Protein AF-A0A661DAS6-F1 (afdb_monomer_lite)

Sequence (76 aa):
MKLYYVVYLLLAAFFSSCSSSPDGESSFSFWETSEGVGVLEGDDPVLYYQKTTKSPNGEFFMNNYIHPLYSLEGDT

Foldseek 3Di:
DDPVVVVVVVVVVVVVPPPPPPPPQQDWDWDDDPQWIWIDRNNHTFWTAGQDFDDPPNDDTDHGDIDGCDDPVDDD

Radius of gyration: 24.79 Å; chains: 1; bounding box: 42×28×75 Å

Secondary structure (DSSP, 8-state):
--HHHHHHHHHHHHHTT------SS--EEEEE-SSEEEEEETTEEEEEEE-SPP-STT-----S-EEE---TT---

pLDDT: mean 71.71, std 14.8, range [44.41, 93.31]

Structure (mmCIF, N/CA/C/O backbone):
data_AF-A0A661DAS6-F1
#
_entry.id   AF-A0A661DAS6-F1
#
loop_
_atom_site.group_PDB
_atom_site.id
_atom_site.type_symbol
_atom_site.label_atom_id
_atom_site.label_alt_id
_atom_site.label_comp_id
_atom_site.label_asym_id
_atom_site.label_entity_id
_atom_site.label_seq_id
_atom_site.pdbx_PDB_ins_code
_atom_site.Cartn_x
_atom_site.Cartn_y
_atom_site.Cartn_z
_atom_site.occupancy
_atom_site.B_iso_or_equiv
_atom_site.auth_seq_id
_atom_site.auth_comp_id
_atom_site.auth_asym_id
_atom_site.auth_atom_id
_atom_site.pdbx_PDB_model_num
ATOM 1 N N . MET A 1 1 ? 24.738 2.667 -53.885 1.00 61.81 1 MET A N 1
ATOM 2 C CA . MET A 1 1 ? 23.554 3.088 -53.099 1.00 61.81 1 MET A CA 1
ATOM 3 C C . MET A 1 1 ? 23.460 4.602 -53.155 1.00 61.81 1 MET A C 1
ATOM 5 O O . MET A 1 1 ? 24.484 5.251 -52.995 1.00 61.81 1 MET A O 1
ATOM 9 N N . LYS A 1 2 ? 22.293 5.174 -53.467 1.00 87.38 2 LYS A N 1
ATOM 10 C CA . LYS A 1 2 ? 22.148 6.636 -53.585 1.00 87.38 2 LYS A CA 1
ATOM 11 C C . LYS A 1 2 ? 22.225 7.285 -52.192 1.00 87.38 2 LYS A C 1
ATOM 13 O O . LYS A 1 2 ? 21.672 6.732 -51.246 1.00 87.38 2 LYS A O 1
ATOM 18 N N . LEU A 1 3 ? 22.898 8.435 -52.078 1.00 84.00 3 LEU A N 1
ATOM 19 C CA . LEU A 1 3 ? 23.214 9.116 -50.809 1.00 84.00 3 LEU A CA 1
ATOM 20 C C . LEU A 1 3 ? 21.983 9.342 -49.911 1.00 84.00 3 LEU A C 1
ATOM 22 O O . LEU A 1 3 ? 22.072 9.203 -48.696 1.00 84.00 3 LEU A O 1
ATOM 26 N N . TYR A 1 4 ? 20.814 9.594 -50.504 1.00 88.56 4 TYR A N 1
ATOM 27 C CA . TYR A 1 4 ? 19.575 9.783 -49.749 1.00 88.56 4 TYR A CA 1
ATOM 28 C C . TYR A 1 4 ? 19.118 8.527 -48.993 1.00 88.56 4 TYR A C 1
ATOM 30 O O . TYR A 1 4 ? 18.506 8.658 -47.942 1.00 88.56 4 TYR A O 1
ATOM 38 N N . TYR A 1 5 ? 19.449 7.314 -49.453 1.00 88.69 5 TYR A N 1
ATOM 39 C CA . TYR A 1 5 ? 19.125 6.094 -48.702 1.00 88.69 5 TYR A CA 1
ATOM 40 C C . TYR A 1 5 ? 19.895 6.019 -47.388 1.00 88.69 5 TYR A C 1
ATOM 42 O O . TYR A 1 5 ? 19.337 5.575 -46.395 1.00 88.69 5 TYR A O 1
ATOM 50 N N . VAL A 1 6 ? 21.145 6.491 -47.366 1.00 86.00 6 VAL A N 1
ATOM 51 C CA . VAL A 1 6 ? 21.956 6.548 -46.140 1.00 86.00 6 VAL A CA 1
ATOM 52 C C . VAL A 1 6 ? 21.359 7.560 -45.162 1.00 86.00 6 VAL A C 1
ATOM 54 O O . VAL A 1 6 ? 21.260 7.276 -43.975 1.00 86.00 6 VAL A O 1
ATOM 57 N N . VAL A 1 7 ? 20.874 8.698 -45.667 1.00 90.12 7 VAL A N 1
ATOM 58 C CA . VAL A 1 7 ? 20.189 9.716 -44.855 1.00 90.12 7 VAL A CA 1
ATOM 59 C C . VAL A 1 7 ? 18.887 9.176 -44.252 1.00 90.12 7 VAL A C 1
ATOM 61 O O . VAL A 1 7 ? 18.657 9.353 -43.059 1.00 90.12 7 VAL A O 1
ATOM 64 N N . TYR A 1 8 ? 18.066 8.464 -45.031 1.00 90.62 8 TYR A N 1
ATOM 65 C CA . TYR A 1 8 ? 16.845 7.832 -44.513 1.00 90.62 8 TYR A CA 1
ATOM 66 C C . TYR A 1 8 ? 17.136 6.765 -43.453 1.00 90.62 8 TYR A C 1
ATOM 68 O O . TYR A 1 8 ? 16.417 6.679 -42.461 1.00 90.62 8 TYR A O 1
ATOM 76 N N . LEU A 1 9 ? 18.200 5.981 -43.636 1.00 84.75 9 LEU A N 1
ATOM 77 C CA . LEU A 1 9 ? 18.594 4.931 -42.696 1.00 84.75 9 LEU A CA 1
ATOM 78 C C . LEU A 1 9 ? 19.101 5.525 -41.371 1.00 84.75 9 LEU A C 1
ATOM 80 O O . LEU A 1 9 ? 18.744 5.035 -40.303 1.00 84.75 9 LEU A O 1
ATOM 84 N N . LEU A 1 10 ? 19.859 6.626 -41.432 1.00 83.94 10 LEU A N 1
ATOM 85 C CA . LEU A 1 10 ? 20.315 7.356 -40.245 1.00 83.94 10 LEU A CA 1
ATOM 86 C C . LEU A 1 10 ? 19.160 8.028 -39.490 1.00 83.94 10 LEU A C 1
ATOM 88 O O . LEU A 1 10 ? 19.123 7.967 -38.264 1.00 83.94 10 LEU A O 1
ATOM 92 N N . LEU A 1 11 ? 18.190 8.615 -40.200 1.00 82.56 11 LEU A N 1
ATOM 93 C CA . LEU A 1 11 ? 16.988 9.186 -39.581 1.00 82.56 11 LEU A CA 1
ATOM 94 C C . LEU A 1 11 ? 16.143 8.111 -38.886 1.00 82.56 11 LEU A C 1
ATOM 96 O O . LEU A 1 11 ? 15.742 8.304 -37.743 1.00 82.56 11 LEU A O 1
ATOM 100 N N . ALA A 1 12 ? 15.913 6.965 -39.533 1.00 80.25 12 ALA A N 1
ATOM 101 C CA . ALA A 1 12 ? 15.147 5.863 -38.946 1.00 80.25 12 ALA A CA 1
ATOM 102 C C . ALA A 1 12 ? 15.809 5.283 -37.680 1.00 80.25 12 ALA A C 1
ATOM 104 O O . ALA A 1 12 ? 15.116 4.953 -36.717 1.00 80.25 12 ALA A O 1
ATOM 105 N N . ALA A 1 13 ? 17.145 5.210 -37.655 1.00 78.56 13 ALA A N 1
ATOM 106 C CA . ALA A 1 13 ? 17.894 4.784 -36.475 1.00 78.56 13 ALA A CA 1
ATOM 107 C C . ALA A 1 13 ? 17.771 5.788 -35.314 1.00 78.56 13 ALA A C 1
ATOM 109 O O . ALA A 1 13 ? 17.635 5.374 -34.167 1.00 78.56 13 ALA A O 1
ATOM 110 N N . PHE A 1 14 ? 17.741 7.093 -35.608 1.00 76.62 14 PHE A N 1
ATOM 111 C CA . PHE A 1 14 ? 17.626 8.143 -34.591 1.00 76.62 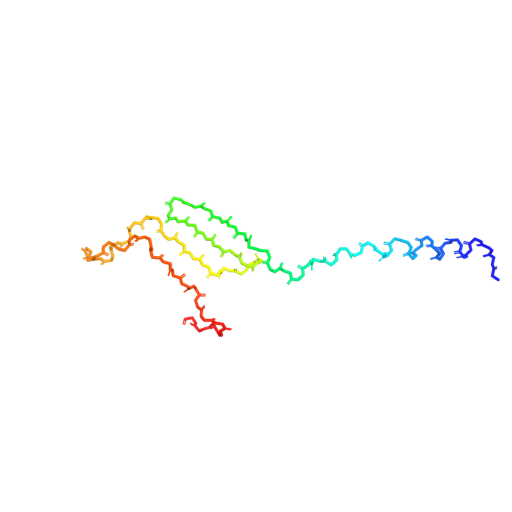14 PHE A CA 1
ATOM 112 C C . PHE A 1 14 ? 16.278 8.115 -33.852 1.00 76.62 14 PHE A C 1
ATOM 114 O O . PHE A 1 14 ? 16.232 8.333 -32.645 1.00 76.62 14 PHE A O 1
ATOM 121 N N . PHE A 1 15 ? 15.183 7.782 -34.546 1.00 67.50 15 PHE A N 1
ATOM 122 C CA . PHE A 1 15 ? 13.856 7.661 -33.924 1.00 67.50 15 PHE A CA 1
ATOM 123 C C . PHE A 1 15 ? 13.675 6.392 -33.075 1.00 67.50 15 PHE A C 1
ATOM 125 O O . PHE A 1 15 ? 12.768 6.350 -32.249 1.00 67.50 15 PHE A O 1
ATOM 132 N N . SER A 1 16 ? 14.525 5.372 -33.239 1.00 64.06 16 SER A N 1
ATOM 133 C CA . SER A 1 16 ? 14.422 4.120 -32.468 1.00 64.06 16 SER A CA 1
ATOM 134 C C . SER A 1 16 ? 15.185 4.146 -31.138 1.00 64.06 16 SER A C 1
ATOM 136 O O . SER A 1 16 ? 15.023 3.236 -30.334 1.00 64.06 16 SER A O 1
ATOM 138 N N . SER A 1 17 ? 16.002 5.172 -30.873 1.00 64.31 17 SER A N 1
ATOM 139 C CA . SER A 1 17 ? 16.814 5.261 -29.646 1.00 64.31 17 SER A CA 1
ATOM 140 C C . SER A 1 17 ? 16.106 5.919 -28.456 1.00 64.31 17 SER A C 1
ATOM 142 O O . SER A 1 17 ? 16.716 6.084 -27.404 1.00 64.31 17 SER A O 1
ATOM 144 N N . CYS A 1 18 ? 14.823 6.260 -28.583 1.00 64.00 18 CYS A N 1
ATOM 145 C CA . CYS A 1 18 ? 14.001 6.762 -27.482 1.00 64.00 18 CYS A CA 1
ATOM 146 C C . CYS A 1 18 ? 13.047 5.678 -26.963 1.00 64.00 18 CYS A C 1
ATOM 148 O O . CYS A 1 18 ? 11.844 5.899 -26.869 1.00 64.00 18 CYS A O 1
ATOM 150 N N . SER A 1 19 ? 13.559 4.494 -26.629 1.00 63.59 19 SER A N 1
ATOM 151 C CA . SER A 1 19 ? 12.852 3.613 -25.702 1.00 63.59 19 SER A CA 1
ATOM 152 C C . SER A 1 19 ? 13.274 4.018 -24.295 1.00 63.59 19 SER A C 1
ATOM 154 O O . SER A 1 19 ? 14.338 3.620 -23.823 1.00 63.59 19 SER A O 1
ATOM 156 N N . SER A 1 20 ? 12.468 4.847 -23.635 1.00 62.25 20 SER A N 1
ATOM 157 C CA . SER A 1 20 ? 12.468 4.885 -22.176 1.00 62.25 20 SER A CA 1
ATOM 158 C C . SER A 1 20 ? 12.120 3.473 -21.717 1.00 62.25 20 SER A C 1
ATOM 160 O O . SER A 1 20 ? 10.956 3.074 -21.780 1.00 62.25 20 SER A O 1
ATOM 162 N N . SER A 1 21 ? 13.129 2.687 -21.347 1.00 60.50 21 SER A N 1
ATOM 163 C CA . SER A 1 21 ? 12.900 1.540 -20.479 1.00 60.50 21 SER A CA 1
ATOM 164 C C . SER A 1 21 ? 12.123 2.092 -19.285 1.00 60.50 21 SER A C 1
ATOM 166 O O . SER A 1 21 ? 12.603 3.058 -18.689 1.00 60.50 21 SER A O 1
ATOM 168 N N . PRO A 1 22 ? 10.919 1.587 -18.965 1.00 61.22 22 PRO A N 1
ATOM 169 C CA . PRO A 1 22 ? 10.382 1.832 -17.642 1.00 61.22 22 PRO A CA 1
ATOM 170 C C . PRO A 1 22 ? 11.440 1.240 -16.721 1.00 61.22 22 PRO A C 1
ATOM 172 O O . PRO A 1 22 ? 11.724 0.043 -16.819 1.00 61.22 22 PRO A O 1
ATOM 175 N N . ASP A 1 23 ? 12.133 2.098 -15.975 1.00 55.31 23 ASP A N 1
ATOM 176 C CA . ASP A 1 23 ? 13.100 1.659 -14.986 1.00 55.31 23 ASP A CA 1
ATOM 177 C C . ASP A 1 23 ? 12.436 0.531 -14.200 1.00 55.31 23 ASP A C 1
ATOM 179 O O . ASP A 1 23 ? 11.322 0.686 -13.702 1.00 55.31 23 ASP A O 1
ATOM 183 N N . GLY A 1 24 ? 13.082 -0.634 -14.159 1.00 56.09 24 GLY A N 1
ATOM 184 C CA . GLY A 1 24 ? 12.614 -1.810 -13.425 1.00 56.09 24 GLY A CA 1
ATOM 185 C C . GLY A 1 24 ? 12.647 -1.613 -11.908 1.00 56.09 24 GLY A C 1
ATOM 186 O O . GLY A 1 24 ? 12.812 -2.582 -11.174 1.00 56.09 24 GLY A O 1
ATOM 187 N N . GLU A 1 25 ? 12.546 -0.369 -11.445 1.00 59.84 25 GLU A N 1
ATOM 188 C CA . GLU A 1 25 ? 12.219 -0.032 -10.077 1.00 59.84 25 GLU A CA 1
ATOM 189 C C . GLU A 1 25 ? 10.704 -0.002 -9.982 1.00 59.84 25 GLU A C 1
ATOM 191 O O . GLU A 1 25 ? 10.028 0.828 -10.592 1.00 59.84 25 GLU A O 1
ATOM 196 N N . SER A 1 26 ? 10.162 -0.958 -9.246 1.00 65.25 26 SER A N 1
ATOM 197 C CA . SER A 1 26 ? 8.744 -1.015 -8.978 1.00 65.25 26 SER A CA 1
ATOM 198 C C . SER A 1 26 ? 8.310 0.262 -8.249 1.00 65.25 26 SER A C 1
ATOM 200 O O . SER A 1 26 ? 8.593 0.503 -7.075 1.00 65.25 26 SER A O 1
ATOM 202 N N . SER A 1 27 ? 7.665 1.164 -8.987 1.00 83.81 27 SER A N 1
ATOM 203 C CA . SER A 1 27 ? 7.219 2.424 -8.412 1.00 83.81 27 SER A CA 1
ATOM 204 C C . SER A 1 27 ? 6.084 2.138 -7.437 1.00 83.81 27 SER A C 1
ATOM 206 O O . SER A 1 27 ? 5.046 1.601 -7.839 1.00 83.81 27 SER A O 1
ATOM 208 N N . PHE A 1 28 ? 6.257 2.529 -6.177 1.00 88.12 28 PHE A N 1
ATOM 209 C CA . PHE A 1 28 ? 5.157 2.494 -5.225 1.00 88.12 28 PHE A CA 1
ATOM 210 C C . PHE A 1 28 ? 4.149 3.597 -5.540 1.00 88.12 28 PHE A C 1
ATOM 212 O O . PHE A 1 28 ? 4.513 4.769 -5.674 1.00 88.12 28 PHE A O 1
ATOM 219 N N . SER A 1 29 ? 2.872 3.232 -5.613 1.00 91.69 29 SER A N 1
ATOM 220 C CA . SER A 1 29 ? 1.765 4.184 -5.687 1.00 91.69 29 SER A CA 1
ATOM 221 C C . SER A 1 29 ? 0.794 3.985 -4.524 1.00 91.69 29 SER A C 1
ATOM 223 O O . SER A 1 29 ? 0.742 2.923 -3.903 1.00 91.69 29 SER A O 1
ATOM 225 N N . PHE A 1 30 ? 0.062 5.044 -4.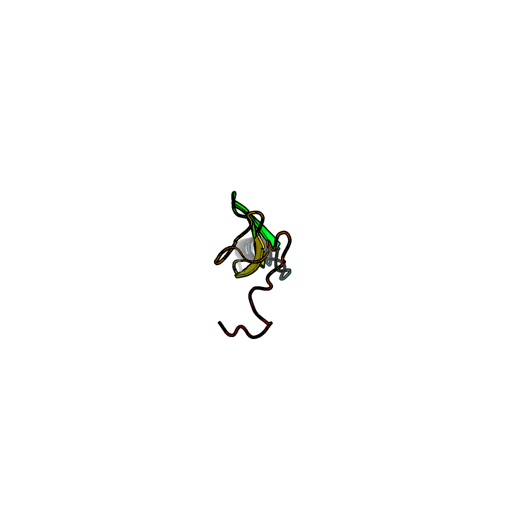179 1.00 92.25 30 PHE A N 1
ATOM 226 C CA . PHE A 1 30 ? -0.790 5.081 -2.993 1.00 92.25 30 PHE A CA 1
ATOM 227 C C . PHE A 1 30 ? -2.183 5.566 -3.359 1.00 92.25 30 PHE A C 1
ATOM 229 O O . PHE A 1 30 ? -2.339 6.502 -4.145 1.00 92.25 30 PHE A O 1
ATOM 236 N N . TRP A 1 31 ? -3.193 4.976 -2.732 1.00 90.69 31 TRP A N 1
ATOM 237 C CA . TRP A 1 31 ? -4.569 5.450 -2.813 1.00 90.69 31 TRP A CA 1
ATOM 238 C C . TRP A 1 31 ? -5.184 5.526 -1.420 1.00 90.69 31 TRP A C 1
ATOM 240 O O . TRP A 1 31 ? -4.863 4.736 -0.533 1.00 90.69 31 TRP A O 1
ATOM 250 N N . GLU A 1 32 ? -6.071 6.496 -1.217 1.00 93.31 32 GLU A N 1
ATOM 251 C CA . GLU A 1 32 ? -6.652 6.791 0.089 1.00 93.31 32 GLU A CA 1
ATOM 252 C C . GLU A 1 32 ? -8.180 6.822 0.027 1.00 93.31 32 GLU A C 1
ATOM 254 O O . GLU A 1 32 ? -8.783 7.316 -0.925 1.00 93.31 32 GLU A O 1
ATOM 259 N N . THR A 1 33 ? -8.804 6.301 1.079 1.00 89.12 33 THR A N 1
ATOM 260 C CA . THR A 1 33 ? -10.250 6.337 1.324 1.00 89.12 33 THR A CA 1
ATOM 261 C C . THR A 1 33 ? -10.521 6.761 2.764 1.00 89.12 33 THR A C 1
ATOM 263 O O . THR A 1 33 ? -9.604 6.838 3.583 1.00 89.12 33 THR A O 1
ATOM 266 N N . SER A 1 34 ? -11.794 6.977 3.108 1.00 87.12 34 SER A N 1
ATOM 267 C CA . SER A 1 34 ? -12.205 7.179 4.504 1.00 87.12 34 SER A CA 1
ATOM 268 C C . SER A 1 34 ? -11.824 6.005 5.411 1.00 87.12 34 SER A C 1
ATOM 270 O O . SER A 1 34 ? -11.607 6.211 6.600 1.00 87.12 34 SER A O 1
ATOM 272 N N . GLU A 1 35 ? -11.713 4.795 4.852 1.00 81.62 35 GLU A N 1
ATOM 273 C CA . GLU A 1 35 ? -11.429 3.574 5.606 1.00 81.62 35 GLU A CA 1
ATOM 274 C C . GLU A 1 35 ? -9.936 3.319 5.850 1.00 81.62 35 GLU A C 1
ATOM 276 O O . GLU A 1 35 ? -9.564 2.661 6.828 1.00 81.62 35 GLU A O 1
ATOM 281 N N . GLY A 1 36 ? -9.060 3.839 4.985 1.00 85.38 36 GLY A N 1
ATOM 282 C CA . GLY A 1 36 ? -7.643 3.491 5.000 1.00 85.38 36 GLY A CA 1
ATOM 283 C C . GLY A 1 36 ? -6.857 3.929 3.766 1.00 85.38 36 GLY A C 1
ATOM 284 O O . GLY A 1 36 ? -7.365 4.645 2.901 1.00 85.38 36 GLY A O 1
ATOM 285 N N . VAL A 1 37 ? -5.603 3.484 3.707 1.00 89.94 37 VAL A N 1
ATOM 286 C CA . VAL A 1 37 ? -4.625 3.773 2.648 1.00 89.94 37 VAL A CA 1
ATOM 287 C C . VAL A 1 37 ? -4.102 2.458 2.080 1.00 89.94 37 VAL A C 1
ATOM 289 O O . VAL A 1 37 ? -3.632 1.613 2.839 1.00 89.94 37 VAL A O 1
ATOM 292 N N . GLY A 1 38 ? -4.162 2.289 0.762 1.00 88.69 38 GLY A N 1
ATOM 293 C CA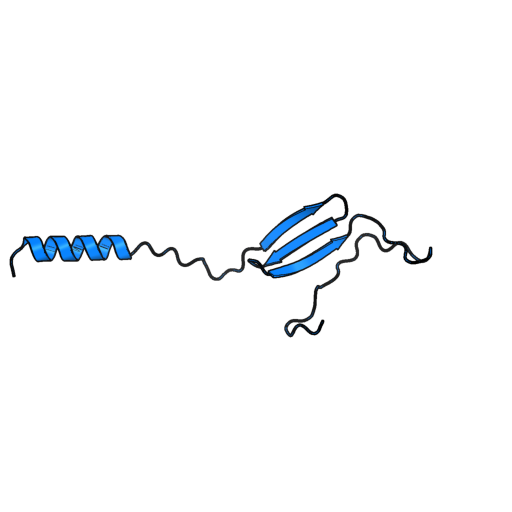 . GLY A 1 38 ? -3.559 1.162 0.055 1.00 88.69 38 GLY A CA 1
ATOM 294 C C . GLY A 1 38 ? -2.246 1.544 -0.618 1.00 88.69 38 GLY A C 1
ATOM 295 O O . GLY A 1 38 ? -2.082 2.682 -1.061 1.00 88.69 38 GLY A O 1
ATOM 296 N N . VAL A 1 39 ? -1.328 0.583 -0.693 1.00 88.88 39 VAL A N 1
ATOM 297 C CA . VAL A 1 39 ? -0.041 0.689 -1.389 1.00 88.88 39 VAL A CA 1
ATOM 298 C C . VAL A 1 39 ? -0.009 -0.342 -2.507 1.00 88.88 39 VAL A C 1
ATOM 300 O O . VAL A 1 39 ? -0.319 -1.514 -2.279 1.00 88.88 39 VAL A O 1
ATOM 303 N N . LEU A 1 40 ? 0.371 0.112 -3.694 1.00 86.44 40 LEU A N 1
ATOM 304 C CA . LEU A 1 40 ? 0.588 -0.708 -4.876 1.00 86.44 40 LEU A CA 1
ATOM 305 C C . LEU A 1 40 ? 2.075 -0.689 -5.228 1.00 86.44 40 LEU A C 1
ATOM 307 O O . LEU A 1 40 ? 2.711 0.360 -5.134 1.00 86.44 40 LEU A O 1
ATOM 311 N N . GLU A 1 41 ? 2.603 -1.823 -5.660 1.00 85.75 41 GLU A N 1
ATOM 312 C CA . GLU A 1 41 ? 3.908 -1.956 -6.297 1.00 85.75 41 GLU A CA 1
ATOM 313 C C . GLU A 1 41 ? 3.660 -2.212 -7.790 1.00 85.75 41 GLU A C 1
ATOM 315 O O . GLU A 1 41 ? 3.227 -3.291 -8.183 1.00 85.75 41 GLU A O 1
ATOM 320 N N . GLY A 1 42 ? 3.811 -1.180 -8.629 1.00 84.81 42 GLY A N 1
ATOM 321 C CA . GLY A 1 42 ? 3.216 -1.211 -9.970 1.00 84.81 42 GLY A CA 1
ATOM 322 C C . GLY A 1 42 ? 1.684 -1.249 -9.885 1.00 84.81 42 GLY A C 1
ATOM 323 O O . GLY A 1 42 ? 1.081 -0.328 -9.330 1.00 84.81 42 GLY A O 1
ATOM 324 N N . ASP A 1 43 ? 1.074 -2.311 -10.411 1.00 83.00 43 ASP A N 1
ATOM 325 C CA . ASP A 1 43 ? -0.377 -2.551 -10.352 1.00 83.00 43 ASP A CA 1
ATOM 326 C C . ASP A 1 43 ? -0.781 -3.528 -9.225 1.00 83.00 43 ASP A C 1
ATOM 328 O O . ASP A 1 43 ? -1.974 -3.735 -8.985 1.00 83.00 43 ASP A O 1
ATOM 332 N N . ASP A 1 44 ? 0.189 -4.111 -8.509 1.00 81.81 44 ASP A N 1
ATOM 333 C CA . ASP A 1 44 ? -0.054 -5.160 -7.517 1.00 81.81 44 ASP A CA 1
ATOM 334 C C . ASP A 1 44 ? -0.262 -4.577 -6.108 1.00 81.81 44 ASP A C 1
ATOM 336 O O . ASP A 1 44 ? 0.578 -3.817 -5.620 1.00 81.81 44 ASP A O 1
ATOM 340 N N . PRO A 1 45 ? -1.360 -4.910 -5.400 1.00 83.31 45 PRO A N 1
ATOM 341 C CA . PRO A 1 45 ? -1.590 -4.440 -4.036 1.00 83.31 45 PRO A CA 1
ATOM 342 C C . PRO A 1 45 ? -0.706 -5.187 -3.039 1.00 83.31 45 PRO A C 1
ATOM 344 O O . PRO A 1 45 ? -0.843 -6.393 -2.858 1.00 83.31 45 PRO A O 1
ATOM 347 N N . VAL A 1 46 ? 0.144 -4.448 -2.326 1.00 82.44 46 VAL A N 1
ATOM 348 C CA . VAL A 1 46 ? 1.141 -5.023 -1.404 1.00 82.44 46 VAL A CA 1
ATOM 349 C C . VAL A 1 46 ? 0.862 -4.716 0.069 1.00 82.44 46 VAL A C 1
ATOM 351 O O . VAL A 1 46 ? 1.288 -5.453 0.959 1.00 82.44 46 VAL A O 1
ATOM 354 N N . LEU A 1 47 ? 0.122 -3.640 0.366 1.00 82.81 47 LEU A N 1
ATOM 355 C CA . LEU A 1 47 ? -0.197 -3.242 1.741 1.00 82.81 47 LEU A CA 1
ATOM 356 C C . LEU A 1 47 ? -1.525 -2.490 1.820 1.00 82.81 47 LEU A C 1
ATOM 358 O O . LEU A 1 47 ? -1.846 -1.675 0.955 1.00 82.81 47 LEU A O 1
ATOM 362 N N . TYR A 1 48 ? -2.260 -2.699 2.914 1.00 82.19 48 TYR A N 1
ATOM 363 C CA . TYR A 1 48 ? -3.382 -1.840 3.287 1.00 82.19 48 TYR A CA 1
ATOM 364 C C . TYR A 1 48 ? -3.301 -1.426 4.759 1.00 82.19 48 TYR A C 1
ATOM 366 O O . TYR A 1 48 ? -3.282 -2.259 5.665 1.00 82.19 48 TYR A O 1
ATOM 374 N N . TYR A 1 49 ? -3.263 -0.117 4.992 1.00 81.69 49 TYR A N 1
ATOM 375 C CA . TYR A 1 49 ? -3.297 0.502 6.307 1.00 81.69 49 TYR A CA 1
ATOM 376 C C . TYR A 1 49 ? -4.717 0.960 6.635 1.00 81.69 49 TYR A C 1
ATOM 378 O O . TYR A 1 49 ? -5.257 1.857 5.987 1.00 81.69 49 TYR A O 1
ATOM 386 N N . GLN A 1 50 ? -5.319 0.383 7.671 1.00 79.00 50 GLN A N 1
ATOM 387 C CA . GLN A 1 50 ? -6.689 0.707 8.056 1.00 79.00 50 GLN A CA 1
ATOM 388 C C . GLN A 1 50 ? -6.734 1.868 9.063 1.00 79.00 50 GLN A C 1
ATOM 390 O O . GLN A 1 50 ? -6.120 1.803 10.130 1.00 79.00 50 GLN A O 1
ATOM 395 N N . LYS A 1 51 ? -7.496 2.920 8.738 1.00 80.31 51 LYS A N 1
ATOM 396 C CA . LYS A 1 51 ? -7.734 4.086 9.607 1.00 80.31 51 LYS A CA 1
ATOM 397 C C . LYS A 1 51 ? -8.924 3.869 10.532 1.00 80.31 51 LYS A C 1
ATOM 399 O O . LYS A 1 51 ? -8.856 4.210 11.713 1.00 80.31 51 LYS A O 1
ATOM 404 N N . THR A 1 52 ? -10.005 3.293 10.016 1.00 76.25 52 THR A N 1
ATOM 405 C CA . THR A 1 52 ? -11.212 3.038 10.807 1.00 76.25 52 THR A CA 1
ATOM 406 C C . THR A 1 52 ? -11.015 1.821 11.688 1.00 76.25 52 THR A C 1
ATOM 408 O O . THR A 1 52 ? -10.437 0.815 11.273 1.00 76.25 52 THR A O 1
ATOM 411 N N . THR A 1 53 ? -11.522 1.863 12.916 1.00 71.12 53 THR A N 1
ATOM 412 C CA . THR A 1 53 ? -11.489 0.670 13.753 1.00 71.12 53 THR A CA 1
ATOM 413 C C . THR A 1 53 ? -12.552 -0.323 13.304 1.00 71.12 53 THR A C 1
ATOM 415 O O . THR A 1 53 ? -13.741 -0.013 13.318 1.00 71.12 53 THR A O 1
ATOM 418 N N . LYS A 1 54 ? -12.136 -1.544 12.961 1.00 64.88 54 LYS A N 1
ATOM 419 C CA . LYS A 1 54 ? -13.058 -2.675 12.858 1.00 64.88 54 LYS A CA 1
ATOM 420 C C . LYS A 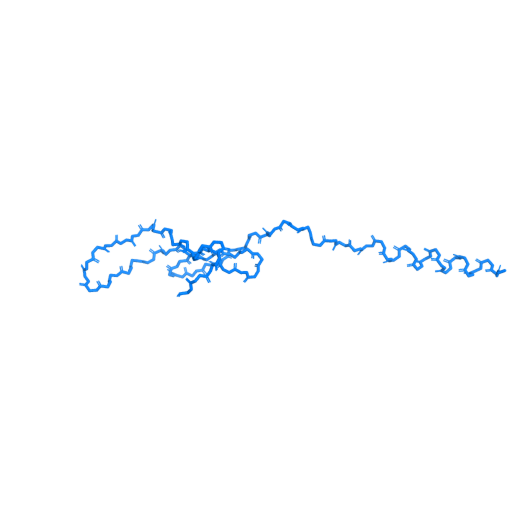1 54 ? -13.163 -3.335 14.225 1.00 64.88 54 LYS A C 1
ATOM 422 O O . LYS A 1 54 ? -12.148 -3.665 14.825 1.00 64.88 54 LYS A O 1
ATOM 427 N N . SER A 1 55 ? -14.390 -3.532 14.692 1.00 61.69 55 SER A N 1
ATOM 428 C CA . SER A 1 55 ? -14.683 -4.354 15.862 1.00 61.69 55 SER A CA 1
ATOM 429 C C . SER A 1 55 ? -15.553 -5.525 15.412 1.00 61.69 55 SER A C 1
ATOM 431 O O . SER A 1 55 ? -16.776 -5.385 15.324 1.00 61.69 55 SER A O 1
ATOM 433 N N . PRO A 1 56 ? -14.956 -6.677 15.063 1.00 57.38 56 PRO A N 1
ATOM 434 C CA . PRO A 1 56 ? -15.730 -7.893 14.935 1.00 57.38 56 PRO A CA 1
ATOM 435 C C . PRO A 1 56 ? -16.189 -8.274 16.348 1.00 57.38 56 PRO A C 1
ATOM 437 O O . PRO A 1 56 ? -15.390 -8.687 17.1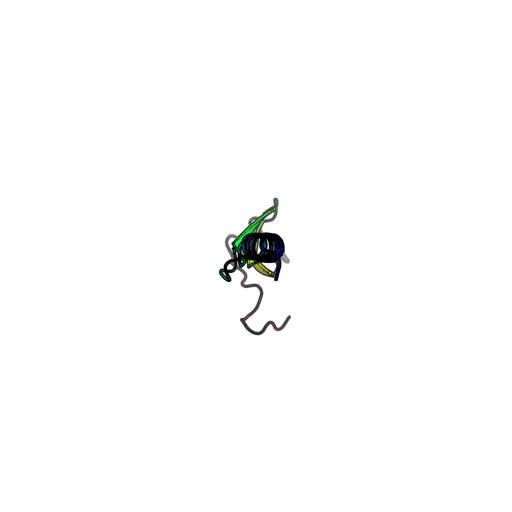80 1.00 57.38 56 PRO A O 1
ATOM 440 N N . ASN A 1 57 ? -17.481 -8.104 16.626 1.00 59.34 57 ASN A N 1
ATOM 441 C CA . ASN A 1 57 ? -18.146 -8.549 17.859 1.00 59.34 57 ASN A CA 1
ATOM 442 C C . ASN A 1 57 ? -17.773 -7.818 19.166 1.00 59.34 57 ASN A C 1
ATOM 444 O O . ASN A 1 57 ? -17.982 -8.366 20.243 1.00 59.34 57 ASN A O 1
ATOM 448 N N . GLY A 1 58 ? -17.288 -6.574 19.111 1.00 57.28 58 GLY A N 1
ATOM 449 C CA . GLY A 1 58 ? -17.080 -5.761 20.319 1.00 57.28 58 GLY A CA 1
ATOM 450 C C . GLY A 1 58 ? -15.753 -5.996 21.048 1.00 57.28 58 GLY A C 1
ATOM 451 O O . GLY A 1 58 ? -15.483 -5.299 22.025 1.00 57.28 58 GLY A O 1
ATOM 452 N N . GLU A 1 59 ? -14.903 -6.911 20.575 1.00 55.84 59 GLU A N 1
ATOM 453 C CA . GLU A 1 59 ? -13.573 -7.142 21.147 1.00 55.84 59 GLU A CA 1
ATOM 454 C C . GLU A 1 59 ? -12.456 -6.471 20.326 1.00 55.84 59 GLU A C 1
ATOM 456 O O . GLU A 1 59 ? -12.476 -6.454 19.098 1.00 55.84 59 GLU A O 1
ATOM 461 N N . PHE A 1 60 ? -11.535 -5.860 21.082 1.00 53.47 60 PHE A N 1
ATOM 462 C CA . PHE A 1 60 ? -10.303 -5.120 20.768 1.00 53.47 60 PHE A CA 1
ATOM 463 C C . PHE A 1 60 ? -10.205 -4.286 19.473 1.00 53.47 60 PHE A C 1
ATOM 465 O O . PHE A 1 60 ? -10.150 -4.768 18.345 1.00 53.47 60 PHE A O 1
ATOM 472 N N . PHE A 1 61 ? -10.034 -2.980 19.699 1.00 52.19 61 PHE A N 1
ATOM 473 C CA . PHE A 1 61 ? -9.782 -1.930 18.719 1.00 52.19 61 PHE A CA 1
ATOM 474 C C . PHE A 1 61 ? -8.335 -2.002 18.208 1.00 52.19 61 PHE A C 1
ATOM 476 O O . PHE A 1 61 ? -7.440 -1.390 18.786 1.00 52.19 61 PHE A O 1
ATOM 483 N N . MET A 1 62 ? -8.086 -2.735 17.123 1.00 54.31 62 MET A N 1
ATOM 484 C CA . MET A 1 62 ? -6.818 -2.614 16.399 1.00 54.31 62 MET A CA 1
ATOM 485 C C . MET A 1 62 ? -6.898 -1.398 15.466 1.00 54.31 62 MET A C 1
ATOM 487 O O . MET A 1 62 ? -7.462 -1.483 14.376 1.00 54.31 62 MET A O 1
ATOM 491 N N . ASN A 1 63 ? -6.371 -0.249 15.896 1.00 51.56 63 ASN A N 1
ATOM 492 C CA . ASN A 1 63 ? -5.991 0.832 14.984 1.00 51.56 63 ASN A CA 1
ATOM 493 C C . ASN A 1 63 ? -4.464 0.833 14.808 1.00 51.56 63 ASN A C 1
ATOM 495 O O . ASN A 1 63 ? -3.726 0.412 15.695 1.00 51.56 63 ASN A O 1
ATOM 499 N N . ASN A 1 64 ? -3.993 1.270 13.640 1.00 51.25 64 ASN A N 1
ATOM 500 C CA . ASN A 1 64 ? -2.575 1.272 13.255 1.00 51.25 64 ASN A CA 1
ATOM 501 C C . ASN A 1 64 ? -1.948 -0.119 12.989 1.00 51.25 64 ASN A C 1
ATOM 503 O O . ASN A 1 64 ? -0.738 -0.293 13.129 1.00 51.25 64 ASN A O 1
ATOM 507 N N . TYR A 1 65 ? -2.753 -1.114 12.600 1.00 57.81 65 TYR A N 1
ATOM 508 C CA . TYR A 1 65 ? -2.261 -2.433 12.187 1.00 57.81 65 TYR A CA 1
ATOM 509 C C . TYR A 1 65 ? -1.832 -2.404 10.713 1.00 57.81 65 TYR A C 1
ATOM 511 O O . TYR A 1 65 ? -2.615 -2.018 9.844 1.00 57.81 65 TYR A O 1
ATOM 519 N N . ILE A 1 66 ? -0.593 -2.808 10.430 1.00 60.12 66 ILE A N 1
ATOM 520 C CA . ILE A 1 66 ? -0.102 -3.022 9.065 1.00 60.12 66 ILE A CA 1
ATOM 521 C C . ILE A 1 66 ? -0.364 -4.487 8.725 1.00 60.12 66 ILE A C 1
ATOM 523 O O . ILE A 1 66 ? 0.272 -5.369 9.300 1.00 60.12 66 ILE A O 1
ATOM 527 N N . HIS A 1 67 ? -1.304 -4.746 7.816 1.00 55.31 67 HIS A N 1
ATOM 528 C CA . HIS A 1 67 ? -1.522 -6.089 7.289 1.00 55.31 67 HIS A CA 1
ATOM 529 C C . HIS A 1 67 ? -0.630 -6.262 6.051 1.00 55.31 67 HIS A C 1
ATOM 531 O O . HIS A 1 67 ? -0.896 -5.606 5.039 1.00 55.31 67 HIS A O 1
ATOM 537 N N . PRO A 1 68 ? 0.428 -7.092 6.087 1.00 58.22 68 PRO A N 1
ATOM 538 C CA . PRO A 1 68 ? 1.050 -7.538 4.849 1.00 58.22 68 PRO A CA 1
ATOM 539 C C . PRO A 1 68 ? -0.007 -8.339 4.079 1.00 58.22 68 PRO A C 1
ATOM 541 O O . PRO A 1 68 ? -0.601 -9.274 4.630 1.00 58.22 68 PRO A O 1
ATOM 544 N N . LEU A 1 69 ? -0.313 -7.928 2.846 1.00 56.34 69 LEU A N 1
ATOM 545 C CA . LEU A 1 69 ? -1.113 -8.748 1.942 1.00 56.34 69 LEU A CA 1
ATOM 546 C C . LEU A 1 69 ? -0.167 -9.806 1.355 1.00 56.34 69 LEU A C 1
ATOM 548 O O . LEU A 1 69 ? 0.443 -9.600 0.319 1.00 56.34 69 LEU A O 1
ATOM 552 N N . TYR A 1 70 ? -0.059 -10.925 2.074 1.00 51.66 70 TYR A N 1
ATOM 553 C CA . TYR A 1 70 ? 0.585 -12.180 1.672 1.00 51.66 70 TYR A CA 1
ATOM 554 C C . TYR A 1 70 ? 2.117 -12.190 1.499 1.00 51.66 70 TYR A C 1
ATOM 556 O O . TYR A 1 70 ? 2.787 -11.170 1.369 1.00 51.66 70 TYR A O 1
ATOM 564 N N . SER A 1 71 ? 2.683 -13.395 1.644 1.00 49.00 71 SER A N 1
ATOM 565 C CA . SER A 1 71 ? 4.119 -13.685 1.538 1.00 49.00 71 SER A CA 1
ATOM 566 C C . SER A 1 71 ? 4.611 -13.542 0.092 1.00 49.00 71 SER A C 1
ATOM 568 O O . SER A 1 71 ? 3.807 -13.485 -0.833 1.00 49.00 71 SER A O 1
ATOM 570 N N . LEU A 1 72 ? 5.932 -13.594 -0.121 1.00 49.06 72 LEU A N 1
ATOM 571 C CA . LEU A 1 72 ? 6.578 -13.601 -1.449 1.00 49.06 72 LEU A CA 1
ATOM 572 C C . LEU A 1 72 ? 6.117 -14.742 -2.394 1.00 49.06 72 LEU A C 1
ATOM 574 O O . LEU A 1 72 ? 6.548 -14.785 -3.542 1.00 49.06 72 LEU A O 1
ATOM 578 N N . GLU A 1 73 ? 5.263 -15.657 -1.927 1.00 53.81 73 GLU A N 1
ATOM 579 C CA . GLU A 1 73 ? 4.739 -16.815 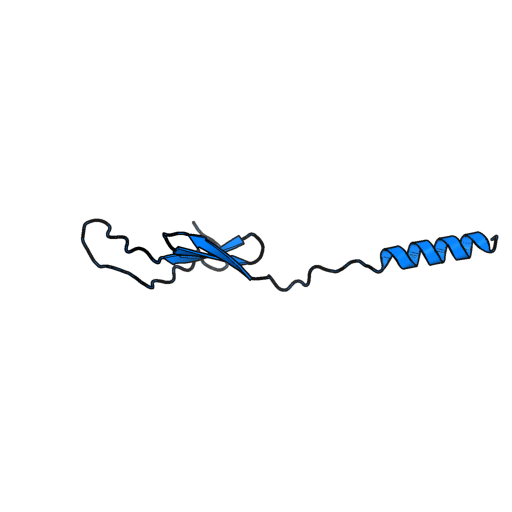-2.667 1.00 53.81 73 GLU A CA 1
ATOM 580 C C . GLU A 1 73 ? 3.199 -16.898 -2.671 1.00 53.81 73 GLU A C 1
ATOM 582 O O . GLU A 1 73 ? 2.655 -17.811 -3.277 1.00 53.81 73 GLU A O 1
ATOM 587 N N . GLY A 1 74 ? 2.496 -15.937 -2.056 1.00 46.06 74 GLY A N 1
ATOM 588 C CA . GLY A 1 74 ? 1.064 -15.699 -2.270 1.00 46.06 74 GLY A CA 1
ATOM 589 C C . GLY A 1 74 ? 0.119 -16.902 -2.132 1.00 46.06 74 GLY A C 1
ATOM 590 O O . GLY A 1 74 ? -0.448 -17.330 -3.131 1.00 46.06 74 GLY A O 1
ATOM 591 N N . ASP A 1 75 ? -0.153 -17.378 -0.915 1.00 44.41 75 ASP A N 1
ATOM 592 C CA . ASP A 1 75 ? -1.301 -18.269 -0.668 1.00 44.41 75 ASP A CA 1
ATOM 593 C C . ASP A 1 75 ? -2.445 -17.499 -0.005 1.00 44.41 75 ASP A C 1
ATOM 595 O O . ASP A 1 75 ? -2.279 -17.020 1.114 1.00 44.41 75 ASP A O 1
ATOM 599 N N . THR A 1 76 ? -3.576 -17.404 -0.718 1.00 49.38 76 THR A N 1
ATOM 600 C CA . THR A 1 76 ? -4.835 -16.701 -0.379 1.00 49.38 76 THR A CA 1
ATOM 601 C C . THR A 1 76 ? -5.576 -17.266 0.825 1.00 49.38 76 THR A C 1
ATOM 603 O O . THR A 1 76 ? -5.743 -18.504 0.875 1.00 49.38 76 THR A O 1
#